Protein AF-A0A7J8E314-F1 (afdb_monomer_lite)

Radius of gyration: 58.41 Å; chains: 1; bounding box: 121×30×156 Å

pLDDT: mean 90.13, std 14.85, range [40.5, 98.75]

Organism: Molossus molossus (NCBI:txid27622)

Structure (mmCIF, N/CA/C/O backbone):
data_AF-A0A7J8E314-F1
#
_entry.id   AF-A0A7J8E314-F1
#
loop_
_atom_site.group_PDB
_atom_site.id
_atom_site.type_symbol
_atom_site.label_atom_id
_atom_site.label_alt_id
_atom_site.label_comp_id
_atom_site.label_asym_id
_atom_site.label_entity_id
_atom_site.label_seq_id
_atom_site.pdbx_PDB_ins_code
_atom_site.Cartn_x
_atom_site.Cartn_y
_atom_site.Cartn_z
_atom_site.occupancy
_atom_site.B_iso_or_equiv
_atom_site.auth_seq_id
_atom_site.auth_comp_id
_atom_site.auth_asym_id
_atom_site.auth_atom_id
_atom_site.pdbx_PDB_model_num
ATOM 1 N N . MET A 1 1 ? 48.319 -6.869 -102.510 1.00 40.78 1 MET A N 1
ATOM 2 C CA . MET A 1 1 ? 49.639 -6.199 -102.531 1.00 40.78 1 MET A CA 1
ATOM 3 C C . MET A 1 1 ? 50.315 -6.446 -101.192 1.00 40.78 1 MET A C 1
ATOM 5 O O . MET A 1 1 ? 50.299 -5.603 -100.308 1.00 40.78 1 MET A O 1
ATOM 9 N N . GLU A 1 2 ? 50.862 -7.648 -101.054 1.00 44.81 2 GLU A N 1
ATOM 10 C CA . GLU A 1 2 ? 51.632 -8.129 -99.905 1.00 44.81 2 GLU A CA 1
ATOM 11 C C . GLU A 1 2 ? 53.129 -7.935 -100.181 1.00 44.81 2 GLU A C 1
ATOM 13 O O . GLU A 1 2 ? 53.874 -8.888 -100.374 1.00 44.81 2 GLU A O 1
ATOM 18 N N . SER A 1 3 ? 53.581 -6.686 -100.303 1.00 41.84 3 SER A N 1
ATOM 19 C CA . SER A 1 3 ? 55.016 -6.398 -100.457 1.00 41.84 3 SER A CA 1
ATOM 20 C C . SER A 1 3 ? 55.342 -4.940 -100.126 1.00 41.84 3 SER A C 1
ATOM 22 O O . SER A 1 3 ? 55.840 -4.176 -100.946 1.00 41.84 3 SER A O 1
ATOM 24 N N . LYS A 1 4 ? 54.994 -4.526 -98.904 1.00 43.53 4 LYS A N 1
ATOM 25 C CA . LYS A 1 4 ? 55.572 -3.348 -98.230 1.00 43.53 4 LYS A CA 1
ATOM 26 C C . LYS A 1 4 ? 55.781 -3.668 -96.750 1.00 43.53 4 LYS A C 1
ATOM 28 O O . LYS A 1 4 ? 55.320 -2.966 -95.861 1.00 43.53 4 LYS A O 1
ATOM 33 N N . LEU A 1 5 ? 56.442 -4.792 -96.506 1.00 50.59 5 LEU A N 1
ATOM 34 C CA . LEU A 1 5 ? 57.062 -5.131 -95.232 1.00 50.59 5 LEU A CA 1
ATOM 35 C C . LEU A 1 5 ? 58.571 -4.987 -95.452 1.00 50.59 5 LEU A C 1
ATOM 37 O O . LEU A 1 5 ? 59.047 -5.420 -96.496 1.00 50.59 5 LEU A O 1
ATOM 41 N N . LEU A 1 6 ? 59.288 -4.423 -94.473 1.00 49.69 6 LEU A N 1
ATOM 42 C CA . LEU A 1 6 ? 60.760 -4.310 -94.379 1.00 49.69 6 LEU A CA 1
ATOM 43 C C . LEU A 1 6 ? 61.400 -2.976 -94.811 1.00 49.69 6 LEU A C 1
ATOM 45 O O . LEU A 1 6 ? 62.330 -2.969 -95.608 1.00 49.69 6 LEU A O 1
ATOM 49 N N . ILE A 1 7 ? 61.019 -1.856 -94.186 1.00 46.38 7 ILE A N 1
ATOM 50 C CA . ILE A 1 7 ? 61.979 -0.770 -93.900 1.00 46.38 7 ILE A CA 1
ATOM 51 C C . ILE A 1 7 ? 61.691 -0.254 -92.481 1.00 46.38 7 ILE A C 1
ATOM 53 O O . ILE A 1 7 ? 60.650 0.348 -92.250 1.00 46.38 7 ILE A O 1
ATOM 57 N N . GLY A 1 8 ? 62.595 -0.518 -91.527 1.00 47.25 8 GLY A N 1
ATOM 58 C CA . GLY A 1 8 ? 62.557 0.096 -90.186 1.00 47.25 8 GLY A CA 1
ATOM 59 C C . GLY A 1 8 ? 62.532 -0.858 -88.981 1.00 47.25 8 GLY A C 1
ATOM 60 O O . GLY A 1 8 ? 61.814 -0.612 -88.017 1.00 47.25 8 GLY A O 1
ATOM 61 N N . GLY A 1 9 ? 63.306 -1.946 -88.998 1.00 50.41 9 GLY A N 1
ATOM 62 C CA . GLY A 1 9 ? 63.379 -2.954 -87.923 1.00 50.41 9 GLY A CA 1
ATOM 63 C C . GLY A 1 9 ? 64.090 -2.533 -86.624 1.00 50.41 9 GLY A C 1
ATOM 64 O O . GLY A 1 9 ? 64.790 -3.353 -86.041 1.00 50.41 9 GLY A O 1
ATOM 65 N N . ARG A 1 10 ? 63.964 -1.280 -86.167 1.00 54.16 10 ARG A N 1
ATOM 66 C CA . ARG A 1 10 ? 64.561 -0.817 -84.895 1.00 54.16 10 ARG A CA 1
ATOM 67 C C . ARG A 1 10 ? 63.801 0.394 -84.312 1.00 54.16 10 ARG A C 1
ATOM 69 O O . ARG A 1 10 ? 64.354 1.481 -84.224 1.00 54.16 10 ARG A O 1
ATOM 76 N N . ASN A 1 11 ? 62.491 0.243 -84.072 1.00 58.91 11 ASN A N 1
ATOM 77 C CA . ASN A 1 11 ? 61.680 1.189 -83.267 1.00 58.91 11 ASN A CA 1
ATOM 78 C C . ASN A 1 11 ? 60.253 0.667 -82.972 1.00 58.91 11 ASN A C 1
ATOM 80 O O . ASN A 1 11 ? 59.683 0.930 -81.921 1.00 58.91 11 ASN A O 1
ATOM 84 N N . ILE A 1 12 ? 59.654 -0.101 -83.894 1.00 61.28 12 ILE A N 1
ATOM 85 C CA . ILE A 1 12 ? 58.252 -0.558 -83.761 1.00 61.28 12 ILE A CA 1
ATOM 86 C C . ILE A 1 12 ? 58.100 -1.637 -82.678 1.00 61.28 12 ILE A C 1
ATOM 88 O O . ILE A 1 12 ? 57.142 -1.611 -81.906 1.00 61.28 12 ILE A O 1
ATOM 92 N N . MET A 1 13 ? 59.046 -2.580 -82.602 1.00 63.09 13 MET A N 1
ATOM 93 C CA . MET A 1 13 ? 59.031 -3.630 -81.575 1.00 63.09 13 MET A CA 1
ATOM 94 C C . MET A 1 13 ? 59.248 -3.053 -80.171 1.00 63.09 13 MET A C 1
ATOM 96 O O . MET A 1 13 ? 58.565 -3.476 -79.243 1.00 63.09 13 MET A O 1
ATOM 100 N N . ASP A 1 14 ? 60.108 -2.042 -80.034 1.00 68.06 14 ASP A N 1
ATOM 101 C CA . ASP A 1 14 ? 60.377 -1.371 -78.757 1.00 68.06 14 ASP A CA 1
ATOM 102 C C . ASP A 1 14 ? 59.151 -0.584 -78.274 1.00 68.06 14 ASP A C 1
ATOM 104 O O . ASP A 1 14 ? 58.707 -0.774 -77.145 1.00 68.06 14 ASP A O 1
ATOM 108 N N . HIS A 1 15 ? 58.507 0.187 -79.159 1.00 72.38 15 HIS A N 1
ATOM 109 C CA . HIS A 1 15 ? 57.273 0.905 -78.828 1.00 72.38 15 HIS A CA 1
ATOM 110 C C . HIS A 1 15 ? 56.113 -0.038 -78.460 1.00 72.38 15 HIS A C 1
ATOM 112 O O . HIS A 1 15 ? 55.338 0.236 -77.546 1.00 72.38 15 HIS A O 1
ATOM 118 N N . THR A 1 16 ? 56.003 -1.183 -79.141 1.00 76.56 16 THR A N 1
ATOM 119 C CA . THR A 1 16 ? 54.983 -2.201 -78.837 1.00 76.56 16 THR A CA 1
ATOM 120 C C . THR A 1 16 ? 55.241 -2.865 -77.481 1.00 76.56 16 THR A C 1
ATOM 122 O O . THR A 1 16 ? 54.303 -3.086 -76.716 1.00 76.56 16 THR A O 1
ATOM 125 N N . ASN A 1 17 ? 56.504 -3.142 -77.150 1.00 82.75 17 ASN A N 1
ATOM 126 C CA . ASN A 1 17 ? 56.904 -3.697 -75.858 1.00 82.75 17 ASN A CA 1
ATOM 127 C C . ASN A 1 17 ? 56.656 -2.698 -74.708 1.00 82.75 17 ASN A C 1
ATOM 129 O O . ASN A 1 17 ? 56.122 -3.061 -73.661 1.00 82.75 17 ASN A O 1
ATOM 133 N N . GLU A 1 18 ? 56.956 -1.414 -74.918 1.00 84.62 18 GLU A N 1
ATOM 134 C CA . GLU A 1 18 ? 56.647 -0.345 -73.962 1.00 84.62 18 GLU A CA 1
ATOM 135 C C . GLU A 1 18 ? 55.138 -0.191 -73.729 1.00 84.62 18 GLU A C 1
ATOM 137 O O . GLU A 1 18 ? 54.696 -0.106 -72.581 1.00 84.62 18 GLU A O 1
ATOM 142 N N . GLN A 1 19 ? 54.327 -0.223 -74.793 1.00 84.31 19 GLN A N 1
ATOM 143 C CA . GLN A 1 19 ? 52.866 -0.209 -74.676 1.00 84.31 19 GLN A CA 1
ATOM 144 C C . GLN A 1 19 ? 52.336 -1.434 -73.920 1.00 84.31 19 GLN A C 1
ATOM 146 O O . GLN A 1 19 ? 51.455 -1.292 -73.071 1.00 84.31 19 GLN A O 1
ATOM 151 N N . GLN A 1 20 ? 52.879 -2.629 -74.175 1.00 86.44 20 GLN A N 1
ATOM 152 C CA . GLN A 1 20 ? 52.510 -3.846 -73.443 1.00 86.44 20 GLN A CA 1
ATOM 153 C C . GLN A 1 20 ? 52.849 -3.739 -71.954 1.00 86.44 20 GLN A C 1
ATOM 155 O O . GLN A 1 20 ? 51.991 -4.024 -71.117 1.00 86.44 20 GLN A O 1
ATOM 160 N N . LYS A 1 21 ? 54.043 -3.243 -71.615 1.00 90.62 21 LYS A N 1
ATOM 161 C CA . LYS A 1 21 ? 54.458 -3.016 -70.225 1.00 90.62 21 LYS A CA 1
ATOM 162 C C . LYS A 1 21 ? 53.569 -1.987 -69.519 1.00 90.62 21 LYS A C 1
ATOM 164 O O . LYS A 1 21 ? 53.173 -2.194 -68.374 1.00 90.62 21 LYS A O 1
ATOM 169 N N . MET A 1 22 ? 53.200 -0.905 -70.205 1.00 91.00 22 MET A N 1
ATOM 170 C CA . MET A 1 22 ? 52.265 0.100 -69.683 1.00 91.00 22 MET A CA 1
ATOM 171 C C . MET A 1 22 ? 50.861 -0.473 -69.459 1.00 91.00 22 MET A C 1
ATOM 173 O O . MET A 1 22 ? 50.234 -0.189 -68.438 1.00 91.00 22 MET A O 1
ATOM 177 N N . LEU A 1 23 ? 50.364 -1.304 -70.378 1.00 92.38 23 LEU A N 1
ATOM 178 C CA . LEU A 1 23 ? 49.076 -1.983 -70.229 1.00 92.38 23 LEU A CA 1
ATOM 179 C C . LEU A 1 23 ? 49.085 -2.981 -69.069 1.00 92.38 23 LEU A C 1
ATOM 181 O O . LEU A 1 23 ? 48.091 -3.085 -68.352 1.00 92.38 23 LEU A O 1
ATOM 185 N N . GLU A 1 24 ? 50.185 -3.702 -68.866 1.00 92.94 24 GLU A N 1
ATOM 186 C CA . GLU A 1 24 ? 50.336 -4.634 -67.751 1.00 92.94 24 GLU A CA 1
ATOM 187 C C . GLU A 1 24 ? 50.356 -3.906 -66.402 1.00 92.94 24 GLU A C 1
ATOM 189 O O . GLU A 1 24 ? 49.599 -4.274 -65.503 1.00 92.94 24 GLU A O 1
ATOM 194 N N . LEU A 1 25 ? 51.108 -2.806 -66.296 1.00 93.94 25 LEU A N 1
ATOM 195 C CA . LEU A 1 25 ? 51.089 -1.928 -65.122 1.00 93.94 25 LEU A CA 1
ATOM 196 C C . LEU A 1 25 ? 49.682 -1.386 -64.838 1.00 93.94 25 LEU A C 1
ATOM 198 O O . LEU A 1 25 ? 49.193 -1.480 -63.714 1.00 93.94 25 LEU A O 1
ATOM 202 N N . LYS A 1 26 ? 48.976 -0.898 -65.866 1.00 94.06 26 LYS A N 1
ATOM 203 C CA . LYS A 1 26 ? 47.591 -0.420 -65.718 1.00 94.06 26 LYS A CA 1
ATOM 204 C C . LYS A 1 26 ? 46.633 -1.529 -65.289 1.00 94.06 26 LYS A C 1
ATOM 206 O O . LYS A 1 26 ? 45.740 -1.285 -64.482 1.00 94.06 26 LYS A O 1
ATOM 211 N N . ARG A 1 27 ? 46.811 -2.758 -65.783 1.00 94.69 27 ARG A N 1
ATOM 212 C CA . ARG A 1 27 ? 46.021 -3.922 -65.344 1.00 94.69 27 ARG A CA 1
ATOM 213 C C . ARG A 1 27 ? 46.270 -4.256 -63.875 1.00 94.69 27 ARG A C 1
ATOM 215 O O . ARG A 1 27 ? 45.306 -4.554 -63.173 1.00 94.69 27 ARG A O 1
ATOM 222 N N . GLN A 1 28 ? 47.517 -4.182 -63.413 1.00 94.94 28 GLN A N 1
ATOM 223 C CA . GLN A 1 28 ? 47.868 -4.392 -62.006 1.00 94.94 28 GLN A CA 1
ATOM 224 C C . GLN A 1 28 ? 47.263 -3.302 -61.108 1.00 94.94 28 GLN A C 1
ATOM 226 O O . GLN A 1 28 ? 46.626 -3.632 -60.109 1.00 94.94 28 GLN A O 1
ATOM 231 N N . GLU A 1 29 ? 47.360 -2.028 -61.503 1.00 95.19 29 GLU A N 1
ATOM 232 C CA . GLU A 1 29 ? 46.728 -0.907 -60.789 1.00 95.19 29 GLU A CA 1
ATOM 233 C C . GLU A 1 29 ? 45.207 -1.089 -60.668 1.00 95.19 29 GLU A C 1
ATOM 235 O O . GLU A 1 29 ? 44.650 -0.966 -59.576 1.00 95.19 29 GLU A O 1
ATOM 240 N N . ILE A 1 30 ? 44.529 -1.443 -61.767 1.00 95.38 30 ILE A N 1
ATOM 241 C CA . ILE A 1 30 ? 43.079 -1.697 -61.773 1.00 95.38 30 ILE A CA 1
ATOM 242 C C . ILE A 1 30 ? 42.731 -2.885 -60.870 1.00 95.38 30 ILE A C 1
ATOM 244 O O . ILE A 1 30 ? 41.743 -2.836 -60.137 1.00 95.38 30 ILE A O 1
ATOM 248 N N . ALA A 1 31 ? 43.512 -3.967 -60.920 1.00 95.75 31 ALA A N 1
ATOM 249 C CA . ALA A 1 31 ? 43.278 -5.140 -60.085 1.00 95.75 31 ALA A CA 1
ATOM 250 C C . ALA A 1 31 ? 43.407 -4.804 -58.593 1.00 95.75 31 ALA A C 1
ATOM 252 O O . ALA A 1 31 ? 42.584 -5.252 -57.791 1.00 95.75 31 ALA A O 1
ATOM 253 N N . GLU A 1 32 ? 44.390 -3.982 -58.225 1.00 96.19 32 GLU A N 1
ATOM 254 C CA . GLU A 1 32 ? 44.580 -3.569 -56.842 1.00 96.19 32 GLU A CA 1
ATOM 255 C C . GLU A 1 32 ? 43.514 -2.572 -56.371 1.00 96.19 32 GLU A C 1
ATOM 257 O O . GLU A 1 32 ? 43.011 -2.710 -55.255 1.00 96.19 32 GLU A O 1
ATOM 262 N N . GLN A 1 33 ? 43.097 -1.626 -57.218 1.00 95.19 33 GLN A N 1
ATOM 263 C CA . GLN A 1 33 ? 41.951 -0.757 -56.927 1.00 95.19 33 GLN A CA 1
ATOM 264 C C . GLN A 1 33 ? 40.680 -1.578 -56.690 1.00 95.19 33 GLN A C 1
ATOM 266 O O . GLN A 1 33 ? 40.017 -1.393 -55.674 1.00 95.19 33 GLN A O 1
ATOM 271 N N . LYS A 1 34 ? 40.394 -2.563 -57.552 1.00 95.81 34 LYS A N 1
ATOM 272 C CA . LYS A 1 34 ? 39.256 -3.481 -57.377 1.00 95.81 34 LYS A CA 1
ATOM 2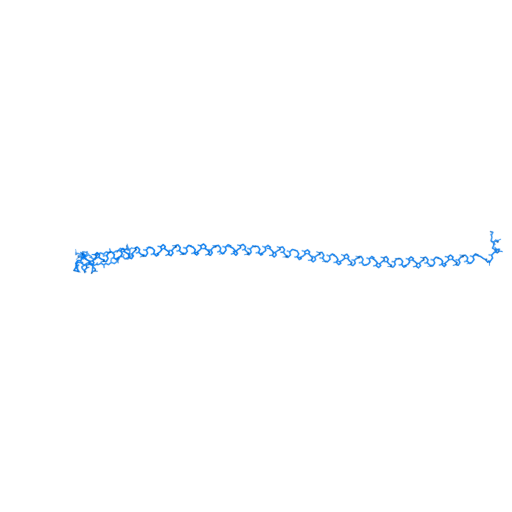73 C C . LYS A 1 34 ? 39.364 -4.355 -56.129 1.00 95.81 34 LYS A C 1
ATOM 275 O O . LYS A 1 34 ? 38.346 -4.861 -55.661 1.00 95.81 34 LYS A O 1
ATOM 280 N N . ARG A 1 35 ? 40.574 -4.639 -55.632 1.00 96.69 35 ARG A N 1
ATOM 281 C CA . ARG A 1 35 ? 40.762 -5.359 -54.362 1.00 96.69 35 ARG A CA 1
ATOM 282 C C . ARG A 1 35 ? 40.409 -4.446 -53.190 1.00 96.69 35 ARG A C 1
ATOM 284 O O . ARG A 1 35 ? 39.562 -4.821 -52.391 1.00 96.69 35 ARG A O 1
ATOM 291 N N . ARG A 1 36 ? 40.972 -3.234 -53.163 1.00 95.94 36 ARG A N 1
ATOM 292 C CA . ARG A 1 36 ? 40.701 -2.226 -52.124 1.00 95.94 36 ARG A CA 1
ATOM 293 C C . ARG A 1 36 ? 39.226 -1.839 -52.055 1.00 95.94 36 ARG A C 1
ATOM 295 O O . ARG A 1 36 ? 38.676 -1.725 -50.970 1.00 95.94 36 ARG A O 1
ATOM 302 N N . GLU A 1 37 ? 38.575 -1.674 -53.204 1.00 95.88 37 GLU A N 1
ATOM 303 C CA . GLU A 1 37 ? 37.141 -1.374 -53.266 1.00 95.88 37 GLU A CA 1
ATOM 304 C C . GLU A 1 37 ? 36.302 -2.506 -52.660 1.00 95.88 37 GLU A C 1
ATOM 306 O O . GLU A 1 37 ? 35.395 -2.245 -51.875 1.00 95.88 37 GLU A O 1
ATOM 311 N N . ARG A 1 38 ? 36.641 -3.769 -52.956 1.00 96.44 38 ARG A N 1
ATOM 312 C CA . ARG A 1 38 ? 35.962 -4.932 -52.366 1.00 96.44 38 ARG A CA 1
ATOM 313 C C . ARG A 1 38 ? 36.188 -5.043 -50.861 1.00 96.44 38 ARG A C 1
ATOM 315 O O . ARG A 1 38 ? 35.235 -5.314 -50.142 1.00 96.44 38 ARG A O 1
ATOM 322 N N . GLU A 1 39 ? 37.414 -4.827 -50.392 1.00 96.62 39 GLU A N 1
ATOM 323 C CA . GLU A 1 39 ? 37.739 -4.811 -48.958 1.00 96.62 39 GLU A CA 1
ATOM 324 C C . GLU A 1 39 ? 36.938 -3.719 -48.231 1.00 96.62 39 GLU A C 1
ATOM 326 O O . GLU A 1 39 ? 36.300 -3.991 -47.219 1.00 96.62 39 GLU A O 1
ATOM 331 N N . MET A 1 40 ? 36.876 -2.512 -48.804 1.00 96.69 40 MET A N 1
ATOM 332 C CA . MET A 1 40 ? 36.106 -1.395 -48.250 1.00 96.69 40 MET A CA 1
ATOM 333 C C . MET A 1 40 ? 34.597 -1.674 -48.231 1.00 96.69 40 MET A C 1
ATOM 335 O O . MET A 1 40 ? 33.929 -1.362 -47.249 1.00 96.69 40 MET A O 1
ATOM 339 N N . GLN A 1 41 ? 34.052 -2.282 -49.289 1.00 96.38 41 GLN A N 1
ATOM 340 C CA . GLN A 1 41 ? 32.644 -2.692 -49.328 1.00 96.38 41 GLN A CA 1
ATOM 341 C C . GLN A 1 41 ? 32.334 -3.758 -48.271 1.00 96.38 41 GLN A C 1
ATOM 343 O O . GLN A 1 41 ? 31.302 -3.677 -47.614 1.00 96.38 41 GLN A O 1
ATOM 348 N N . GLN A 1 42 ? 33.221 -4.738 -48.076 1.00 96.75 42 GLN A N 1
ATOM 349 C CA . GLN A 1 42 ? 33.050 -5.754 -47.035 1.00 96.75 42 GLN A CA 1
ATOM 350 C C . GLN A 1 42 ? 33.095 -5.145 -45.632 1.00 96.75 42 GLN A C 1
ATOM 352 O O . GLN A 1 42 ? 32.248 -5.470 -44.805 1.00 96.75 42 GLN A O 1
ATOM 357 N N . GLU A 1 43 ? 34.035 -4.236 -45.367 1.00 97.19 43 GLU A N 1
ATOM 358 C CA . GLU A 1 43 ? 34.109 -3.548 -44.076 1.00 97.19 43 GLU A CA 1
ATOM 359 C C . GLU A 1 43 ? 32.866 -2.684 -43.815 1.00 97.19 43 GLU A C 1
ATOM 361 O O . GLU A 1 43 ? 32.336 -2.693 -42.704 1.00 97.19 43 GLU A O 1
ATOM 366 N N . MET A 1 44 ? 32.362 -1.991 -44.841 1.00 96.81 44 MET A N 1
ATOM 367 C CA . MET A 1 44 ? 31.123 -1.214 -44.753 1.00 96.81 44 MET A CA 1
ATOM 368 C C . MET A 1 44 ? 29.930 -2.102 -44.383 1.00 96.81 44 MET A C 1
ATOM 370 O O . MET A 1 44 ? 29.204 -1.776 -43.451 1.00 96.81 44 MET A O 1
ATOM 374 N N . LEU A 1 45 ? 29.773 -3.253 -45.046 1.00 96.88 45 LEU A N 1
ATOM 375 C CA . LEU A 1 45 ? 28.688 -4.194 -44.752 1.00 96.88 45 LEU A CA 1
ATOM 376 C C . LEU A 1 45 ? 28.752 -4.727 -43.315 1.00 96.88 45 LEU A C 1
ATOM 378 O O . LEU A 1 45 ? 27.726 -4.779 -42.643 1.00 96.88 45 LEU A O 1
ATOM 382 N N . LEU A 1 46 ? 29.947 -5.075 -42.827 1.00 97.12 46 LEU A N 1
ATOM 383 C CA . LEU A 1 46 ? 30.131 -5.540 -41.447 1.00 97.12 46 LEU A CA 1
ATOM 384 C C . LEU A 1 46 ? 29.783 -4.449 -40.427 1.00 97.12 46 LEU A C 1
ATOM 386 O O . LEU A 1 46 ? 29.161 -4.729 -39.404 1.00 97.12 46 LEU A O 1
ATOM 390 N N . ARG A 1 47 ? 30.160 -3.197 -40.704 1.00 96.81 47 ARG A N 1
ATOM 391 C CA . ARG A 1 47 ? 29.829 -2.053 -39.842 1.00 96.81 47 ARG A CA 1
ATOM 392 C C . ARG A 1 47 ? 28.335 -1.752 -39.829 1.00 96.81 47 ARG A C 1
ATOM 394 O O . ARG A 1 47 ? 27.795 -1.417 -38.772 1.00 96.81 47 ARG A O 1
ATOM 401 N N . ASP A 1 48 ? 27.671 -1.882 -40.972 1.00 95.88 48 ASP A N 1
ATOM 402 C CA . ASP A 1 48 ? 26.222 -1.713 -41.075 1.00 95.88 48 ASP A CA 1
ATOM 403 C C . ASP A 1 48 ? 25.476 -2.812 -40.303 1.00 95.88 48 ASP A C 1
ATOM 405 O O . ASP A 1 48 ? 24.530 -2.507 -39.572 1.00 95.88 48 ASP A O 1
ATOM 409 N N . GLU A 1 49 ? 25.931 -4.067 -40.394 1.00 96.88 49 GLU A N 1
ATOM 410 C CA . GLU A 1 49 ? 25.390 -5.198 -39.629 1.00 96.88 49 GLU A CA 1
ATOM 411 C C . GLU A 1 49 ? 25.552 -4.986 -38.114 1.00 96.88 49 GLU A C 1
ATOM 413 O O . GLU A 1 49 ? 24.557 -4.992 -37.387 1.00 96.88 49 GLU A O 1
ATOM 418 N N . GLU A 1 50 ? 26.765 -4.667 -37.649 1.00 96.69 50 GLU A N 1
ATOM 419 C CA . GLU A 1 50 ? 27.062 -4.355 -36.241 1.00 96.69 50 GLU A CA 1
ATOM 420 C C . GLU A 1 50 ? 26.186 -3.199 -35.718 1.00 96.69 50 GLU A C 1
ATOM 422 O O . GLU A 1 50 ? 25.614 -3.256 -34.624 1.00 96.69 50 GLU A O 1
ATOM 427 N N . THR A 1 51 ? 26.015 -2.149 -36.527 1.00 96.56 51 THR A N 1
ATOM 428 C CA . THR A 1 51 ? 25.170 -0.999 -36.177 1.00 96.56 51 THR A CA 1
ATOM 429 C C . THR A 1 51 ? 23.695 -1.390 -36.074 1.00 96.56 51 THR A C 1
ATOM 431 O O . THR A 1 51 ? 22.972 -0.886 -35.204 1.00 96.56 51 THR A O 1
ATOM 434 N N . MET A 1 52 ? 23.224 -2.275 -36.954 1.00 96.69 52 MET A N 1
ATOM 435 C CA . MET A 1 52 ? 21.843 -2.748 -36.943 1.00 96.69 52 MET A CA 1
ATOM 436 C C . MET A 1 52 ? 21.559 -3.615 -35.711 1.00 96.69 52 MET A C 1
ATOM 438 O O . MET A 1 52 ? 20.535 -3.411 -35.052 1.00 96.69 52 MET A O 1
ATOM 442 N N . GLU A 1 53 ? 22.480 -4.509 -35.347 1.00 96.81 53 GLU A N 1
ATOM 443 C CA . GLU A 1 53 ? 22.399 -5.308 -34.119 1.00 96.81 53 GLU A CA 1
ATOM 444 C C . GLU A 1 53 ? 22.385 -4.424 -32.864 1.00 96.81 53 GLU A C 1
ATOM 446 O O . GLU A 1 53 ? 21.514 -4.572 -31.996 1.00 96.81 53 GLU A O 1
ATOM 451 N N . LEU A 1 54 ? 23.287 -3.438 -32.785 1.00 97.06 54 LEU A N 1
ATOM 452 C CA . LEU A 1 54 ? 23.337 -2.495 -31.667 1.00 97.06 54 LEU A CA 1
ATOM 453 C C . LEU A 1 54 ? 22.030 -1.700 -31.539 1.00 97.06 54 LEU A C 1
ATOM 455 O O . LEU A 1 54 ? 21.504 -1.523 -30.439 1.00 97.06 54 LEU A O 1
ATOM 459 N N . ARG A 1 55 ? 21.454 -1.252 -32.660 1.00 96.62 55 ARG A N 1
ATOM 460 C CA . ARG A 1 55 ? 20.156 -0.566 -32.650 1.00 96.62 55 ARG A CA 1
ATOM 461 C C . ARG A 1 55 ? 19.044 -1.480 -32.134 1.00 96.62 55 ARG A C 1
ATOM 463 O O . ARG A 1 55 ? 18.236 -1.038 -31.319 1.00 96.62 55 ARG A O 1
ATOM 470 N N . GLY A 1 56 ? 19.017 -2.739 -32.573 1.00 96.50 56 GLY A N 1
ATOM 471 C CA . GLY A 1 56 ? 18.040 -3.729 -32.118 1.00 96.50 56 GLY A CA 1
ATOM 472 C C . GLY A 1 56 ? 18.113 -3.972 -30.608 1.00 96.50 56 GLY A C 1
ATOM 473 O O . GLY A 1 56 ? 17.096 -3.889 -29.914 1.00 96.50 56 GLY A O 1
ATOM 474 N N . THR A 1 57 ? 19.320 -4.192 -30.080 1.00 96.56 57 THR A N 1
ATOM 475 C CA . THR A 1 57 ? 19.535 -4.377 -28.633 1.00 96.56 57 THR A CA 1
ATOM 476 C C . THR A 1 57 ? 19.149 -3.134 -27.831 1.00 96.56 57 THR A C 1
ATOM 478 O O . THR A 1 57 ? 18.459 -3.256 -26.817 1.00 96.56 57 THR A O 1
ATOM 481 N N . TYR A 1 58 ? 19.498 -1.935 -28.310 1.00 96.75 58 TYR A N 1
ATOM 482 C CA . TYR A 1 58 ? 19.111 -0.678 -27.670 1.00 96.75 58 TYR A CA 1
ATOM 483 C C . TYR A 1 58 ? 17.587 -0.506 -27.605 1.00 96.75 58 TYR A C 1
ATOM 485 O O . TYR A 1 58 ? 17.045 -0.189 -26.546 1.00 96.75 58 TYR A O 1
ATOM 493 N N . THR A 1 59 ? 16.873 -0.768 -28.706 1.00 97.44 59 THR A N 1
ATOM 494 C CA . THR A 1 59 ? 15.403 -0.713 -28.726 1.00 97.44 59 THR A CA 1
ATOM 495 C C . THR A 1 59 ? 14.783 -1.708 -27.743 1.00 97.44 59 THR A C 1
ATOM 497 O O . THR A 1 59 ? 13.867 -1.341 -27.006 1.00 97.44 59 THR A O 1
ATOM 500 N N . SER A 1 60 ? 15.297 -2.940 -27.674 1.00 97.62 60 SER A N 1
ATOM 501 C CA . SER A 1 60 ? 14.817 -3.942 -26.712 1.00 97.62 60 SER A CA 1
ATOM 502 C C . SER A 1 60 ? 15.026 -3.491 -25.261 1.00 97.62 60 SER A C 1
ATOM 504 O O . SER A 1 60 ? 14.111 -3.586 -24.442 1.00 97.62 60 SER A O 1
ATOM 506 N N . LEU A 1 61 ? 16.210 -2.960 -24.939 1.00 98.38 61 LEU A N 1
ATOM 507 C CA . LEU A 1 61 ? 16.516 -2.435 -23.605 1.00 98.38 61 LEU A CA 1
ATOM 508 C C . LEU A 1 61 ? 15.598 -1.267 -23.235 1.00 98.38 61 LEU A C 1
ATOM 510 O O . LEU A 1 61 ? 15.080 -1.216 -22.118 1.00 98.38 61 LEU A O 1
ATOM 514 N N . GLN A 1 62 ? 15.346 -0.350 -24.171 1.00 98.31 62 GLN A N 1
ATOM 515 C CA . GLN A 1 62 ? 14.443 0.774 -23.947 1.00 98.31 62 GLN A CA 1
ATOM 516 C C . GLN A 1 62 ? 13.016 0.299 -23.626 1.00 98.31 62 GLN A C 1
ATOM 518 O O . GLN A 1 62 ? 12.422 0.756 -22.647 1.00 98.31 62 GLN A O 1
ATOM 523 N N . GLN A 1 63 ? 12.488 -0.665 -24.385 1.00 98.31 63 GLN A N 1
ATOM 524 C CA . GLN A 1 63 ? 11.170 -1.251 -24.120 1.00 98.31 63 GLN A CA 1
ATOM 525 C C . GLN A 1 63 ? 11.107 -1.909 -22.735 1.00 98.31 63 GLN A C 1
ATOM 527 O O . GLN A 1 63 ? 10.126 -1.743 -22.003 1.00 98.31 63 GLN A O 1
ATOM 532 N N . GLU A 1 64 ? 12.159 -2.623 -22.332 1.00 98.19 64 GLU A N 1
ATOM 533 C CA . GLU A 1 64 ? 12.228 -3.245 -21.010 1.00 98.19 64 GLU A CA 1
ATOM 534 C C . GLU A 1 64 ? 12.216 -2.198 -19.885 1.00 98.19 64 GLU A C 1
ATOM 536 O O . GLU A 1 64 ? 11.478 -2.346 -18.902 1.00 98.19 64 GLU A O 1
ATOM 541 N N . VAL A 1 65 ? 12.982 -1.113 -20.037 1.00 98.62 65 VAL A N 1
ATOM 542 C CA . VAL A 1 65 ? 12.997 0.015 -19.095 1.00 98.62 65 VAL A CA 1
ATOM 543 C C . VAL A 1 65 ? 11.611 0.647 -18.984 1.00 98.62 65 VAL A C 1
ATOM 545 O O . VAL A 1 65 ? 11.139 0.893 -17.870 1.00 98.62 65 VAL A O 1
ATOM 548 N N . 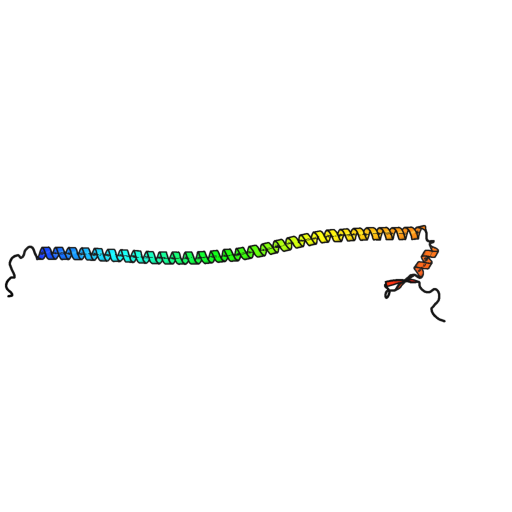GLU A 1 66 ? 10.919 0.868 -20.101 1.00 98.44 66 GLU A N 1
ATOM 549 C CA . GLU A 1 66 ? 9.570 1.440 -20.116 1.00 98.44 66 GLU A CA 1
ATOM 550 C C . GLU A 1 66 ? 8.558 0.543 -19.388 1.00 98.44 66 GLU A C 1
ATOM 552 O O . GLU A 1 66 ? 7.821 1.009 -18.507 1.00 98.44 66 GLU A O 1
ATOM 557 N N . VAL A 1 67 ? 8.556 -0.761 -19.685 1.00 98.56 67 VAL A N 1
ATOM 558 C CA . VAL A 1 67 ? 7.670 -1.741 -19.038 1.00 98.56 67 VAL A CA 1
ATOM 559 C C . VAL A 1 67 ? 7.947 -1.820 -17.536 1.00 98.56 67 VAL A C 1
ATOM 561 O O . VAL A 1 67 ? 7.008 -1.750 -16.729 1.00 98.56 67 VAL A O 1
ATOM 564 N N . LYS A 1 68 ? 9.220 -1.916 -17.134 1.00 98.44 68 LYS A N 1
ATOM 565 C CA . LYS A 1 68 ? 9.614 -1.956 -15.718 1.00 98.44 68 LYS A CA 1
ATOM 566 C C . LYS A 1 68 ? 9.240 -0.667 -14.995 1.00 98.44 68 LYS A C 1
ATOM 568 O O . LYS A 1 68 ? 8.660 -0.733 -13.913 1.00 98.44 68 LYS A O 1
ATOM 573 N N . THR A 1 69 ? 9.468 0.491 -15.609 1.00 98.62 69 THR A N 1
ATOM 574 C CA . THR A 1 69 ? 9.095 1.797 -15.046 1.00 98.62 69 THR A CA 1
ATOM 575 C C . THR A 1 69 ? 7.585 1.903 -14.849 1.00 98.62 69 THR A C 1
ATOM 577 O O . THR A 1 69 ? 7.118 2.330 -13.791 1.00 98.62 69 THR A O 1
ATOM 580 N N . LYS A 1 70 ? 6.787 1.455 -15.826 1.00 98.62 70 LYS A N 1
ATOM 581 C CA . LYS A 1 70 ? 5.323 1.426 -15.711 1.00 98.62 70 LYS A CA 1
ATOM 582 C C . LYS A 1 70 ? 4.864 0.497 -14.586 1.00 98.62 70 LYS A C 1
ATOM 584 O O . LYS A 1 70 ? 3.958 0.854 -13.832 1.00 98.62 70 LYS A O 1
ATOM 589 N N . LYS A 1 71 ? 5.486 -0.679 -14.444 1.00 98.62 71 LYS A N 1
ATOM 590 C CA . LYS A 1 71 ? 5.189 -1.622 -13.355 1.00 98.62 71 LYS A CA 1
ATOM 591 C C . LYS A 1 71 ? 5.551 -1.033 -11.991 1.00 98.62 71 LYS A C 1
ATOM 593 O O . LYS A 1 71 ? 4.736 -1.111 -11.075 1.00 98.62 71 LYS A O 1
ATOM 598 N N . LEU A 1 72 ? 6.713 -0.391 -11.877 1.00 98.62 72 LEU A N 1
ATOM 599 C CA . LEU A 1 72 ? 7.164 0.265 -10.653 1.00 98.62 72 LEU A CA 1
ATOM 600 C C . LEU A 1 72 ? 6.201 1.375 -10.224 1.00 98.62 72 LEU A C 1
ATOM 602 O O . LEU A 1 72 ? 5.756 1.375 -9.081 1.00 98.62 72 LEU A O 1
ATOM 606 N N . LYS A 1 73 ? 5.797 2.261 -11.145 1.00 98.62 73 LYS A N 1
ATOM 607 C CA . LYS A 1 73 ? 4.810 3.319 -10.863 1.00 98.62 73 LYS A CA 1
ATOM 608 C C . LYS A 1 73 ? 3.490 2.750 -10.335 1.00 98.62 73 LYS A C 1
ATOM 610 O O . LYS A 1 73 ? 2.948 3.268 -9.364 1.00 98.62 73 LYS A O 1
ATOM 615 N N . LYS A 1 74 ? 2.993 1.657 -10.928 1.00 98.62 74 LYS A N 1
ATOM 616 C CA . LYS A 1 74 ? 1.772 0.979 -10.458 1.00 98.62 74 LYS A CA 1
ATOM 617 C C . LYS A 1 74 ? 1.929 0.405 -9.049 1.00 98.62 74 LYS A C 1
ATOM 619 O O . LYS A 1 74 ? 1.031 0.568 -8.232 1.00 98.62 74 LYS A O 1
ATOM 624 N N . LEU A 1 75 ? 3.041 -0.276 -8.769 1.00 98.62 75 LEU A N 1
ATOM 625 C CA . LEU A 1 75 ? 3.309 -0.835 -7.439 1.00 98.62 75 LEU A CA 1
ATOM 626 C C . LEU A 1 75 ? 3.456 0.266 -6.390 1.00 98.62 75 LEU A C 1
ATOM 628 O O . LEU A 1 75 ? 2.910 0.142 -5.300 1.00 98.62 75 LEU A O 1
ATOM 632 N N . TYR A 1 76 ? 4.125 1.361 -6.741 1.00 98.50 76 TYR A N 1
ATOM 633 C CA . TYR A 1 76 ? 4.263 2.514 -5.866 1.00 98.50 76 TYR A CA 1
ATOM 634 C C . TYR A 1 76 ? 2.907 3.153 -5.548 1.00 98.50 76 TYR A C 1
ATOM 636 O O . TYR A 1 76 ? 2.617 3.400 -4.384 1.00 98.50 76 TYR A O 1
ATOM 644 N N . ALA A 1 77 ? 2.038 3.344 -6.546 1.00 98.62 77 ALA A N 1
ATOM 645 C CA . ALA A 1 77 ? 0.686 3.856 -6.320 1.00 98.62 77 ALA A CA 1
ATOM 646 C C . ALA A 1 77 ? -0.129 2.947 -5.382 1.00 98.62 77 ALA A C 1
ATOM 648 O O . ALA A 1 77 ? -0.763 3.438 -4.454 1.00 98.62 77 ALA A O 1
ATOM 649 N N . LYS A 1 78 ? -0.055 1.620 -5.569 1.00 98.56 78 LYS A N 1
ATOM 650 C CA . LYS A 1 78 ? -0.692 0.652 -4.659 1.00 98.56 78 LYS A CA 1
ATOM 651 C C . LYS A 1 78 ? -0.139 0.744 -3.237 1.00 98.56 78 LYS A C 1
ATOM 653 O O . LYS A 1 78 ? -0.910 0.719 -2.289 1.00 98.56 78 LYS A O 1
ATOM 658 N N . LEU A 1 79 ? 1.179 0.876 -3.090 1.00 98.56 79 LEU A N 1
ATOM 659 C CA . LEU A 1 79 ? 1.816 1.042 -1.786 1.00 98.56 79 LEU A CA 1
ATOM 660 C C . LEU A 1 79 ? 1.325 2.311 -1.081 1.00 98.56 79 LEU A C 1
ATOM 662 O O . LEU A 1 79 ? 1.030 2.259 0.107 1.00 98.56 79 LEU A O 1
ATOM 666 N N . GLN A 1 80 ? 1.232 3.435 -1.795 1.00 98.75 80 GLN A N 1
ATOM 667 C CA . GLN A 1 80 ? 0.724 4.681 -1.215 1.00 98.75 80 GLN A CA 1
ATOM 668 C C . GLN A 1 80 ? -0.747 4.563 -0.807 1.00 98.75 80 GLN A C 1
ATOM 670 O O . GLN A 1 80 ? -1.099 5.018 0.274 1.00 98.75 80 GLN A O 1
ATOM 675 N N . ALA A 1 81 ? -1.577 3.898 -1.616 1.00 98.56 81 ALA A N 1
ATOM 676 C CA . ALA A 1 81 ? -2.978 3.652 -1.276 1.00 98.56 81 ALA A CA 1
ATOM 677 C C . ALA A 1 81 ? -3.120 2.827 0.014 1.00 98.56 81 ALA A C 1
ATOM 679 O O . ALA A 1 81 ? -3.833 3.238 0.920 1.00 98.56 81 ALA A O 1
ATOM 680 N N . VAL A 1 82 ? -2.375 1.722 0.142 1.00 98.62 82 VAL A N 1
ATOM 681 C CA . VAL A 1 82 ? -2.395 0.890 1.360 1.00 98.62 82 VAL A CA 1
ATOM 682 C C . VAL A 1 82 ? -1.867 1.659 2.574 1.00 98.62 82 VAL A C 1
ATOM 684 O O . VAL A 1 82 ? -2.394 1.514 3.669 1.00 98.62 82 VAL A O 1
ATOM 687 N N . LYS A 1 83 ? -0.841 2.504 2.408 1.00 98.56 83 LYS A N 1
ATOM 688 C CA . LYS A 1 83 ? -0.352 3.357 3.503 1.00 98.56 83 LYS A CA 1
ATOM 689 C C . LYS A 1 83 ? -1.407 4.353 3.983 1.00 98.56 83 LYS A C 1
ATOM 691 O O . LYS A 1 83 ? -1.515 4.552 5.187 1.00 98.56 83 LYS A O 1
ATOM 696 N N . ALA A 1 84 ? -2.146 4.967 3.059 1.00 98.62 84 ALA A N 1
ATOM 697 C CA . ALA A 1 84 ? -3.242 5.867 3.400 1.00 98.62 84 ALA A CA 1
ATOM 698 C C . ALA A 1 84 ? -4.358 5.113 4.137 1.00 98.62 84 ALA A C 1
ATOM 700 O O . ALA A 1 84 ? -4.762 5.538 5.208 1.00 98.62 84 ALA A O 1
ATOM 701 N N . GLU A 1 85 ? -4.753 3.937 3.643 1.00 98.62 85 GLU A N 1
ATOM 702 C CA . GLU A 1 85 ? -5.771 3.100 4.289 1.00 98.62 85 GLU A CA 1
ATOM 703 C C . GLU A 1 85 ? -5.376 2.688 5.716 1.00 98.62 85 GLU A C 1
ATOM 705 O O . GLU A 1 85 ? -6.198 2.750 6.625 1.00 98.62 85 GLU A O 1
ATOM 710 N N . ILE A 1 86 ? -4.107 2.327 5.945 1.00 98.69 86 ILE A N 1
ATOM 711 C CA . ILE A 1 86 ? -3.596 2.027 7.292 1.00 98.69 86 ILE A CA 1
ATOM 712 C C . ILE A 1 86 ? -3.718 3.246 8.213 1.00 98.69 86 ILE A C 1
ATOM 714 O O . ILE A 1 86 ? -4.093 3.093 9.375 1.00 98.69 86 ILE A O 1
ATOM 718 N N . GLN A 1 87 ? -3.392 4.442 7.716 1.00 98.62 87 GLN A N 1
ATOM 719 C CA . GLN A 1 87 ? -3.507 5.671 8.498 1.00 98.62 87 GLN A CA 1
ATOM 720 C C . GLN A 1 87 ? -4.973 5.968 8.837 1.00 98.62 87 GLN A C 1
ATOM 722 O O . GLN A 1 87 ? -5.290 6.189 10.003 1.00 98.62 87 GLN A O 1
ATOM 727 N N . ASP A 1 88 ? -5.865 5.883 7.850 1.00 98.69 88 ASP A N 1
ATOM 728 C CA . ASP A 1 88 ? -7.298 6.118 8.033 1.00 98.69 88 ASP A CA 1
ATOM 729 C C . ASP A 1 88 ? -7.899 5.134 9.051 1.00 98.69 88 ASP A C 1
ATOM 731 O O . ASP A 1 88 ? -8.648 5.535 9.945 1.00 98.69 88 ASP A O 1
ATOM 735 N N . GLN A 1 89 ? -7.524 3.851 8.972 1.00 98.62 89 GLN A N 1
ATOM 736 C CA . GLN A 1 89 ? -7.932 2.826 9.938 1.00 98.62 89 GLN A CA 1
ATOM 737 C C . GLN A 1 89 ? -7.389 3.091 11.343 1.00 98.62 89 GLN A C 1
ATOM 739 O O . GLN A 1 89 ? -8.086 2.844 12.327 1.00 98.62 89 GLN A O 1
ATOM 744 N N . HIS A 1 90 ? -6.151 3.572 11.459 1.00 98.56 90 HIS A N 1
ATOM 745 C CA . HIS A 1 90 ? -5.562 3.903 12.751 1.00 98.56 90 HIS A CA 1
ATOM 746 C C . HIS A 1 90 ? -6.285 5.079 13.414 1.00 98.56 90 HIS A C 1
ATOM 748 O O . HIS A 1 90 ? -6.617 5.008 14.599 1.00 98.56 90 HIS A O 1
ATOM 754 N N . ASP A 1 91 ? -6.577 6.125 12.643 1.00 98.62 91 ASP A N 1
ATOM 755 C CA . ASP A 1 91 ? -7.292 7.301 13.132 1.00 98.62 91 ASP A CA 1
ATOM 756 C C . ASP A 1 91 ? -8.729 6.946 13.537 1.00 98.62 91 ASP A C 1
ATOM 758 O O . ASP A 1 91 ? -9.220 7.414 14.566 1.00 98.62 91 ASP A O 1
ATOM 762 N N . GLU A 1 92 ? -9.391 6.070 12.776 1.00 98.62 92 GLU A N 1
ATOM 763 C CA . GLU A 1 92 ? -10.712 5.545 13.126 1.00 98.62 92 GLU A CA 1
ATOM 764 C C . GLU A 1 92 ? -10.677 4.694 14.397 1.00 98.62 92 GLU A C 1
ATOM 766 O O . GLU A 1 92 ? -11.498 4.885 15.291 1.00 98.62 92 GLU A O 1
ATOM 771 N N . TYR A 1 93 ? -9.690 3.806 14.528 1.00 98.50 93 TYR A N 1
ATOM 772 C CA . TYR A 1 93 ? -9.505 3.010 15.738 1.00 98.50 93 TYR A CA 1
ATOM 773 C C . TYR A 1 93 ? -9.340 3.893 16.981 1.00 98.50 93 TYR A C 1
ATOM 775 O O . TYR A 1 93 ? -9.930 3.604 18.022 1.00 98.50 93 TYR A O 1
ATOM 783 N N . ILE A 1 94 ? -8.560 4.977 16.885 1.00 98.62 94 ILE A N 1
ATOM 784 C CA . ILE A 1 94 ? -8.383 5.920 17.995 1.00 98.62 94 ILE A CA 1
ATOM 785 C C . ILE A 1 94 ? -9.7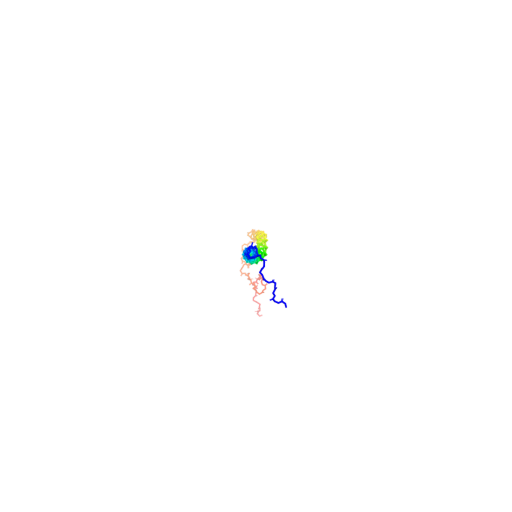16 6.573 18.370 1.00 98.62 94 ILE A C 1
ATOM 787 O O . ILE A 1 94 ? -10.040 6.592 19.558 1.00 98.62 94 ILE A O 1
ATOM 791 N N . ARG A 1 95 ? -10.484 7.062 17.385 1.00 98.69 95 ARG A N 1
ATOM 792 C CA . ARG A 1 95 ? -11.800 7.682 17.616 1.00 98.69 95 ARG A CA 1
ATOM 793 C C . ARG A 1 95 ? -12.762 6.719 18.301 1.00 98.69 95 ARG A C 1
ATOM 795 O O . ARG A 1 95 ? -13.229 7.000 19.396 1.00 98.69 95 ARG A O 1
ATOM 802 N N . VAL A 1 96 ? -12.961 5.536 17.721 1.00 98.62 96 VAL A N 1
ATOM 803 C CA . VAL A 1 96 ? -13.873 4.522 18.270 1.00 98.62 96 VAL A CA 1
ATOM 804 C C . VAL A 1 96 ? -13.458 4.111 19.682 1.00 98.62 96 VAL A C 1
ATOM 806 O O . VAL A 1 96 ? -14.305 3.942 20.555 1.00 98.62 96 VAL A O 1
ATOM 809 N N . ARG A 1 97 ? -12.154 3.969 19.946 1.00 98.69 97 ARG A N 1
ATOM 810 C CA . ARG A 1 97 ? -11.666 3.650 21.292 1.00 98.69 97 ARG A CA 1
ATOM 811 C C . ARG A 1 97 ? -12.010 4.756 22.294 1.00 98.69 97 ARG A C 1
ATOM 813 O O . ARG A 1 97 ? -12.387 4.431 23.414 1.00 98.69 97 ARG A O 1
ATOM 820 N N . GLN A 1 98 ? -11.858 6.024 21.912 1.00 98.62 98 GLN A N 1
ATOM 821 C CA . GLN A 1 98 ? -12.218 7.163 22.763 1.00 98.62 98 GLN A CA 1
ATOM 822 C C . GLN A 1 98 ? -13.725 7.195 23.035 1.00 98.62 98 GLN A C 1
ATOM 824 O O . GLN A 1 98 ? -14.118 7.260 24.195 1.00 98.62 98 GLN A O 1
ATOM 829 N N . ASP A 1 99 ? -14.555 7.027 22.004 1.00 98.56 99 ASP A N 1
ATOM 830 C CA . ASP A 1 99 ? -16.015 6.996 22.147 1.00 98.56 99 ASP A CA 1
ATOM 831 C C . ASP A 1 99 ? -16.473 5.857 23.078 1.00 98.56 99 ASP A C 1
ATOM 833 O O . ASP A 1 99 ? -17.341 6.039 23.935 1.00 98.56 99 ASP A O 1
ATOM 837 N N . LEU A 1 100 ? -15.860 4.673 22.955 1.00 98.62 100 LEU A N 1
ATOM 838 C CA . LEU A 1 100 ? -16.138 3.533 23.833 1.00 98.62 100 LEU A CA 1
ATOM 839 C C . LEU A 1 100 ? -15.705 3.790 25.281 1.00 98.62 100 LEU A C 1
ATOM 841 O O . LEU A 1 100 ? -16.418 3.404 26.207 1.00 98.62 100 LEU A O 1
ATOM 845 N N . GLU A 1 101 ? -14.553 4.428 25.487 1.00 98.56 101 GLU A N 1
ATOM 846 C CA . GLU A 1 101 ? -14.063 4.798 26.817 1.00 98.56 101 GLU A CA 1
ATOM 847 C C . GLU A 1 101 ? -14.990 5.827 27.484 1.00 98.56 101 GLU A C 1
ATOM 849 O O . GLU A 1 101 ? -15.335 5.690 28.660 1.00 98.56 101 GLU A O 1
ATOM 854 N N . GLU A 1 102 ? -15.463 6.823 26.733 1.00 98.56 102 GLU A N 1
ATOM 855 C CA . GLU A 1 102 ? -16.446 7.799 27.208 1.00 98.56 102 GLU A CA 1
ATOM 856 C C . GLU A 1 102 ? -17.777 7.132 27.577 1.00 98.56 102 GLU A C 1
ATOM 858 O O . GLU A 1 102 ? -18.291 7.350 28.680 1.00 98.56 102 GLU A O 1
ATOM 863 N N . ALA A 1 103 ? -18.297 6.252 26.717 1.00 98.38 103 ALA A N 1
ATOM 864 C CA . ALA A 1 103 ? -19.519 5.498 26.989 1.00 98.38 103 ALA A CA 1
ATOM 865 C C . ALA A 1 103 ? -19.381 4.609 28.237 1.00 98.38 103 ALA A C 1
ATOM 867 O O . ALA A 1 103 ? -20.277 4.581 29.086 1.00 98.38 103 ALA A O 1
ATOM 868 N N . GLN A 1 104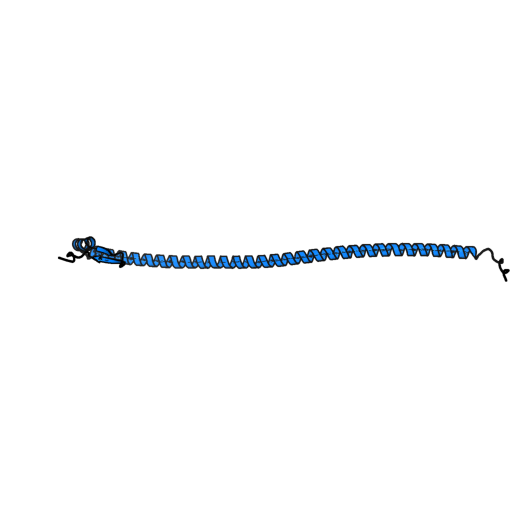 ? -18.245 3.921 28.392 1.00 98.50 104 GLN A N 1
ATOM 869 C CA . GLN A 1 104 ? -17.956 3.107 29.572 1.00 98.50 104 GLN A CA 1
ATOM 870 C C . GLN A 1 104 ? -17.926 3.961 30.845 1.00 98.50 104 GLN A C 1
ATOM 872 O O . GLN A 1 104 ? -18.476 3.563 31.879 1.00 98.50 104 GLN A O 1
ATOM 877 N N . ASN A 1 105 ? -17.281 5.127 30.790 1.00 98.56 105 ASN A N 1
ATOM 878 C CA . ASN A 1 105 ? -17.183 6.037 31.925 1.00 98.56 105 ASN A CA 1
ATOM 879 C C . ASN A 1 105 ? -18.561 6.559 32.349 1.00 98.56 105 ASN A C 1
ATOM 881 O O . ASN A 1 105 ? -18.864 6.559 33.547 1.00 98.56 105 ASN A O 1
ATOM 885 N N . GLU A 1 106 ? -19.415 6.931 31.394 1.00 98.50 106 GLU A N 1
ATOM 886 C CA . GLU A 1 106 ? -20.777 7.393 31.678 1.00 98.50 106 GLU A CA 1
ATOM 887 C C . GLU A 1 106 ? -21.639 6.273 32.275 1.00 98.50 106 GLU A C 1
ATOM 889 O O . GLU A 1 106 ? -22.226 6.448 33.344 1.00 98.50 106 GLU A O 1
ATOM 894 N N . GLN A 1 107 ? -21.625 5.076 31.679 1.00 98.19 107 GLN A N 1
ATOM 895 C CA . GLN A 1 107 ? -22.333 3.910 32.224 1.00 98.19 107 GLN A CA 1
ATOM 896 C C . GLN A 1 107 ? -21.851 3.554 33.636 1.00 98.19 107 GLN A C 1
ATOM 898 O O . GLN A 1 107 ? -22.652 3.261 34.526 1.00 98.19 107 GLN A O 1
ATOM 903 N N . THR A 1 108 ? -20.539 3.620 33.880 1.00 98.25 108 THR A N 1
ATOM 904 C CA . THR A 1 108 ? -19.956 3.369 35.205 1.00 98.25 108 THR A CA 1
ATOM 905 C C . THR A 1 108 ? -20.417 4.416 36.216 1.00 98.25 108 THR A C 1
ATOM 907 O O . THR A 1 108 ? -20.712 4.081 37.367 1.00 98.25 108 THR A O 1
ATOM 910 N N . ARG A 1 109 ? -20.485 5.688 35.813 1.00 98.50 109 ARG A N 1
ATOM 911 C CA . ARG A 1 109 ? -20.974 6.781 36.656 1.00 98.50 109 ARG A CA 1
ATOM 912 C C . ARG A 1 109 ? -22.449 6.596 37.000 1.00 98.50 109 ARG A C 1
ATOM 914 O O . ARG A 1 109 ? -22.803 6.694 38.175 1.00 98.50 109 ARG A O 1
ATOM 921 N N . GLU A 1 110 ? -23.286 6.295 36.012 1.00 98.19 110 GLU A N 1
ATOM 922 C CA . GLU A 1 110 ? -24.716 6.050 36.206 1.00 98.19 110 GLU A CA 1
ATOM 923 C C . GLU A 1 110 ? -24.951 4.846 37.128 1.00 98.19 110 GLU A C 1
ATOM 925 O O . GLU A 1 110 ? -25.756 4.912 38.059 1.00 98.19 110 GLU A O 1
ATOM 930 N N . LEU A 1 111 ? -24.198 3.762 36.929 1.00 97.31 111 LEU A N 1
ATOM 931 C CA . LEU A 1 111 ? -24.276 2.571 37.766 1.00 97.31 111 LEU A CA 1
ATOM 932 C C . LEU A 1 111 ? -23.890 2.876 39.218 1.00 97.31 111 LEU A C 1
ATOM 934 O O . LEU A 1 111 ? -24.624 2.515 40.138 1.00 97.31 111 LEU A O 1
ATOM 938 N N . LYS A 1 112 ? -22.774 3.584 39.437 1.00 98.00 112 LYS A N 1
ATOM 939 C CA . LYS A 1 112 ? -22.350 4.017 40.779 1.00 98.00 112 LYS A CA 1
ATOM 940 C C . LYS A 1 112 ? -23.408 4.886 41.453 1.00 98.00 112 LYS A C 1
ATOM 942 O O . LYS A 1 112 ? -23.677 4.695 42.635 1.00 98.00 112 LYS A O 1
ATOM 947 N N . LEU A 1 113 ? -24.031 5.805 40.713 1.00 97.94 113 LEU A N 1
ATOM 948 C CA . LEU A 1 113 ? -25.117 6.634 41.230 1.00 97.94 113 LEU A CA 1
ATOM 949 C C . LEU A 1 113 ? -26.325 5.782 41.645 1.00 97.94 113 LEU A C 1
ATOM 951 O O . LEU A 1 113 ? -26.838 5.955 42.748 1.00 97.94 113 LEU A O 1
ATOM 955 N N . LYS A 1 114 ? -26.751 4.835 40.800 1.00 96.00 114 LYS A N 1
ATOM 956 C CA . LYS A 1 114 ? -27.848 3.903 41.111 1.00 96.00 114 LYS A CA 1
ATOM 957 C C . LYS A 1 114 ? -27.550 3.082 42.367 1.00 96.00 114 LYS A C 1
ATOM 959 O O . LYS A 1 114 ? -28.411 2.994 43.239 1.00 96.00 114 LYS A O 1
ATOM 964 N N . TYR A 1 115 ? -26.337 2.539 42.501 1.00 95.25 115 TYR A N 1
ATOM 965 C CA . TYR A 1 115 ? -25.925 1.824 43.714 1.00 95.25 115 TYR A CA 1
ATOM 966 C C . TYR A 1 115 ? -25.959 2.719 44.948 1.00 95.25 115 TYR A C 1
ATOM 968 O O . TYR A 1 115 ? -26.529 2.319 45.959 1.00 95.25 115 TYR A O 1
ATOM 976 N N . LEU A 1 116 ? -25.436 3.944 44.852 1.00 97.19 116 LEU A N 1
ATOM 977 C CA . LEU A 1 116 ? -25.448 4.890 45.962 1.00 97.19 116 LEU A CA 1
ATOM 978 C C . LEU A 1 116 ? -26.879 5.206 46.417 1.00 97.19 116 LEU A C 1
ATOM 980 O O . LEU A 1 116 ? -27.148 5.236 47.616 1.00 97.19 116 LEU A O 1
ATOM 984 N N . ILE A 1 117 ? -27.811 5.397 45.477 1.00 95.81 117 ILE A N 1
ATOM 985 C CA . ILE A 1 117 ? -29.229 5.603 45.797 1.00 95.81 117 ILE A CA 1
ATOM 986 C C . ILE A 1 117 ? -29.798 4.374 46.513 1.00 95.81 117 ILE A C 1
ATOM 988 O O . ILE A 1 117 ? -30.417 4.518 47.564 1.00 95.81 117 ILE A O 1
ATOM 992 N N . ILE A 1 118 ? -29.565 3.170 45.982 1.00 93.38 118 ILE A N 1
ATOM 993 C CA . ILE A 1 118 ? -30.048 1.925 46.593 1.00 93.38 118 ILE A CA 1
ATOM 994 C C . ILE A 1 118 ? -29.512 1.780 48.023 1.00 93.38 118 ILE A C 1
ATOM 996 O O . ILE A 1 118 ? -30.279 1.484 48.932 1.00 93.38 118 ILE A O 1
ATOM 1000 N N . GLU A 1 119 ? -28.217 2.001 48.234 1.00 93.88 119 GLU A N 1
ATOM 1001 C CA . GLU A 1 119 ? -27.565 1.820 49.534 1.00 93.88 119 GLU A CA 1
ATOM 1002 C C . GLU A 1 119 ? -27.996 2.850 50.580 1.00 93.88 119 GLU A C 1
ATOM 1004 O O . GLU A 1 119 ? -28.101 2.507 51.754 1.00 93.88 119 GLU A O 1
ATOM 1009 N N . ASN A 1 120 ? -28.255 4.096 50.173 1.00 96.06 120 ASN A N 1
ATOM 1010 C CA . ASN A 1 120 ? -28.582 5.170 51.115 1.00 96.06 120 ASN A CA 1
ATOM 1011 C C . ASN A 1 120 ? -30.088 5.353 51.342 1.00 96.06 120 ASN A C 1
ATOM 1013 O O . ASN A 1 120 ? -30.476 5.874 52.386 1.00 96.06 120 ASN A O 1
ATOM 1017 N N . PHE A 1 121 ? -30.937 4.960 50.386 1.00 96.06 121 PHE A N 1
ATOM 1018 C CA . PHE A 1 121 ? -32.368 5.291 50.410 1.00 96.06 121 PHE A CA 1
ATOM 1019 C C . PHE A 1 121 ? -33.311 4.083 50.411 1.00 96.06 121 PHE A C 1
ATOM 1021 O O . PHE A 1 121 ? -34.510 4.275 50.609 1.00 96.06 121 PHE A O 1
ATOM 1028 N N . ILE A 1 122 ? -32.823 2.853 50.213 1.00 94.44 122 ILE A N 1
ATOM 1029 C CA . ILE A 1 122 ? -33.668 1.650 50.239 1.00 94.44 122 ILE A CA 1
ATOM 1030 C C . ILE A 1 122 ? -33.338 0.813 51.482 1.00 94.44 122 ILE A C 1
ATOM 1032 O O . ILE A 1 122 ? -32.214 0.321 51.598 1.00 94.44 122 ILE A O 1
ATOM 1036 N N . PRO A 1 123 ? -34.305 0.589 52.394 1.00 96.06 123 PRO A N 1
ATOM 1037 C CA . PRO A 1 123 ? -34.115 -0.308 53.528 1.00 96.06 123 PRO A CA 1
ATOM 1038 C C . PRO A 1 123 ? -33.685 -1.716 53.077 1.00 96.06 123 PRO A C 1
ATOM 1040 O O . PRO A 1 123 ? -34.240 -2.234 52.096 1.00 96.06 123 PRO A O 1
ATOM 1043 N N . PRO A 1 124 ? -32.736 -2.368 53.777 1.00 91.12 124 PRO A N 1
ATOM 1044 C CA . PRO A 1 124 ? -32.249 -3.699 53.412 1.00 91.12 124 PRO A CA 1
ATOM 1045 C C . PRO A 1 124 ? -33.365 -4.738 53.237 1.00 91.12 124 PRO A C 1
ATOM 1047 O O . PRO A 1 124 ? -33.286 -5.597 52.360 1.00 91.12 124 PRO A O 1
ATOM 1050 N N . GLU A 1 125 ? -34.432 -4.644 54.029 1.00 93.50 125 GLU A N 1
ATOM 1051 C CA . GLU A 1 125 ? -35.580 -5.548 53.985 1.00 93.50 125 GLU A CA 1
ATOM 1052 C C . GLU A 1 125 ? -36.342 -5.431 52.661 1.00 93.50 125 GLU A C 1
ATOM 1054 O O . GLU A 1 125 ? -36.683 -6.446 52.050 1.00 93.50 125 GLU A O 1
ATOM 1059 N N . GLU A 1 126 ? -36.576 -4.205 52.186 1.00 91.69 126 GLU A N 1
ATOM 1060 C CA . GLU A 1 126 ? -37.264 -3.951 50.916 1.00 91.69 126 GLU A CA 1
ATOM 1061 C C . GLU A 1 126 ? -36.391 -4.348 49.723 1.00 91.69 126 GLU A C 1
ATOM 1063 O O . GLU A 1 126 ? -36.869 -5.007 48.796 1.00 91.69 126 GLU A O 1
ATOM 1068 N N . LYS A 1 127 ? -35.083 -4.060 49.781 1.00 89.69 127 LYS A N 1
ATOM 1069 C CA . LYS A 1 127 ? -34.118 -4.540 48.779 1.00 89.69 127 LYS A CA 1
ATOM 1070 C C . LYS A 1 127 ? -34.158 -6.066 48.663 1.00 89.69 127 LYS A C 1
ATOM 1072 O O . LYS A 1 127 ? -34.245 -6.593 47.556 1.00 89.69 127 LYS A O 1
ATOM 1077 N N . ASN A 1 128 ? -34.145 -6.781 49.787 1.00 91.50 128 ASN A N 1
ATOM 1078 C CA . ASN A 1 128 ? -34.177 -8.245 49.798 1.00 91.50 128 ASN A CA 1
ATOM 1079 C C . ASN A 1 128 ? -35.494 -8.804 49.237 1.00 91.50 128 ASN A C 1
ATOM 1081 O O . ASN A 1 128 ? -35.468 -9.763 48.465 1.00 91.50 128 ASN A O 1
ATOM 1085 N N . LYS A 1 129 ? -36.644 -8.189 49.555 1.00 90.69 129 LYS A N 1
ATOM 1086 C CA . LYS A 1 129 ? -37.946 -8.571 48.971 1.00 90.69 129 LYS A CA 1
ATOM 1087 C C . LYS A 1 129 ? -37.953 -8.458 47.445 1.00 90.69 129 LYS A C 1
ATOM 1089 O O . LYS A 1 129 ? -38.513 -9.330 46.781 1.00 90.69 129 LYS A O 1
ATOM 1094 N N . ILE A 1 130 ? -37.345 -7.400 46.902 1.00 90.50 130 ILE A N 1
ATOM 1095 C CA . ILE A 1 130 ? -37.204 -7.180 45.457 1.00 90.50 130 ILE A CA 1
ATOM 1096 C C . ILE A 1 130 ? -36.281 -8.245 44.853 1.00 90.50 130 ILE A C 1
ATOM 1098 O O . ILE A 1 130 ? -36.704 -8.958 43.947 1.00 90.50 130 ILE A O 1
ATOM 1102 N N . MET A 1 131 ? -35.063 -8.405 45.387 1.00 88.62 131 MET A N 1
ATOM 1103 C CA . MET A 1 131 ? -34.049 -9.324 44.843 1.00 88.62 131 MET A CA 1
ATOM 1104 C C . MET A 1 131 ? -34.514 -10.783 44.813 1.00 88.62 131 MET A C 1
ATOM 1106 O O . MET A 1 131 ? -34.251 -11.481 43.842 1.00 88.62 131 MET A O 1
ATOM 1110 N N . ASN A 1 132 ? -35.253 -11.233 45.830 1.00 91.00 132 ASN A N 1
ATOM 1111 C CA . ASN A 1 132 ? -35.741 -12.615 45.911 1.00 91.00 132 ASN A CA 1
ATOM 1112 C C . ASN A 1 132 ? -36.816 -12.957 44.871 1.00 91.00 132 ASN A C 1
ATOM 1114 O O . ASN A 1 132 ? -37.092 -14.130 44.642 1.00 91.00 132 ASN A O 1
ATOM 1118 N N . ARG A 1 133 ? -37.467 -11.947 44.288 1.00 93.12 133 ARG A N 1
ATOM 1119 C CA . ARG A 1 133 ? -38.556 -12.124 43.318 1.00 93.12 133 ARG A CA 1
ATOM 1120 C C . ARG A 1 133 ? -38.151 -11.730 41.907 1.00 93.12 133 ARG A C 1
ATOM 1122 O O . ARG A 1 133 ? -38.928 -11.953 40.986 1.00 93.12 133 ARG A O 1
ATOM 1129 N N . LEU A 1 134 ? -37.002 -11.089 41.745 1.00 94.19 134 LEU A N 1
ATOM 1130 C CA . LEU A 1 134 ? -36.554 -10.573 40.467 1.00 94.19 134 LEU A CA 1
ATOM 1131 C C . LEU A 1 134 ? -35.966 -11.715 39.629 1.00 94.19 134 LEU A C 1
ATOM 1133 O O . LEU A 1 134 ? -35.080 -12.430 40.088 1.00 94.19 134 LEU A O 1
ATOM 1137 N N . PHE A 1 135 ? -36.438 -11.875 38.398 1.00 93.12 135 PHE A N 1
ATOM 1138 C CA . PHE A 1 135 ? -35.865 -12.806 37.428 1.00 93.12 135 PHE A CA 1
ATOM 1139 C C . PHE A 1 135 ? -35.787 -12.146 36.051 1.00 93.12 135 PHE A C 1
ATOM 1141 O O . PHE A 1 135 ? -36.565 -11.240 35.741 1.00 93.12 135 PHE A O 1
ATOM 1148 N N . LEU A 1 136 ? -34.823 -12.576 35.240 1.00 93.38 136 LEU A N 1
ATOM 1149 C CA . LEU A 1 136 ? -34.697 -12.116 33.862 1.00 93.38 136 LEU A CA 1
ATOM 1150 C C . LEU A 1 136 ? -35.574 -12.995 32.970 1.00 93.38 136 LEU A C 1
ATOM 1152 O O . LEU A 1 136 ? -35.397 -14.212 32.936 1.00 93.38 136 LEU A O 1
ATOM 1156 N N . ASP A 1 137 ? -36.515 -12.376 32.267 1.00 94.31 137 ASP A N 1
ATOM 1157 C CA . ASP A 1 137 ? -37.232 -13.015 31.173 1.00 94.31 137 ASP A CA 1
ATOM 1158 C C . ASP A 1 137 ? -36.371 -12.913 29.911 1.00 94.31 137 ASP A C 1
ATOM 1160 O O . ASP A 1 137 ? -36.188 -11.822 29.372 1.00 94.31 137 ASP A O 1
ATOM 1164 N N . CYS A 1 138 ? -35.790 -14.037 29.485 1.00 92.88 138 CYS A N 1
ATOM 1165 C CA . CYS A 1 138 ? -34.887 -14.087 28.335 1.00 92.88 138 CYS A CA 1
ATOM 1166 C C . CYS A 1 138 ? -35.602 -13.912 26.989 1.00 92.88 138 CYS A C 1
ATOM 1168 O O . CYS A 1 138 ? -34.943 -13.529 26.031 1.00 92.88 138 CYS A O 1
ATOM 1170 N N . GLU A 1 139 ? -36.904 -14.201 26.899 1.00 93.50 139 GLU A N 1
ATOM 1171 C CA . GLU A 1 139 ? -37.667 -14.041 25.650 1.00 93.50 139 GLU A CA 1
ATOM 1172 C C . GLU A 1 139 ? -37.942 -12.558 25.378 1.00 93.50 139 GLU A C 1
ATOM 1174 O O . GLU A 1 139 ? -37.816 -12.083 24.255 1.00 93.50 139 GLU A O 1
ATOM 1179 N N . GLU A 1 140 ? -38.279 -11.817 26.435 1.00 93.81 140 GLU A N 1
ATOM 1180 C CA . GLU A 1 140 ? -38.615 -10.389 26.362 1.00 93.81 140 GLU A CA 1
ATOM 1181 C C . GLU A 1 140 ? -37.419 -9.473 26.681 1.00 93.81 140 GLU A C 1
ATOM 1183 O O . GLU A 1 140 ? -37.557 -8.251 26.654 1.00 93.81 140 GLU A O 1
ATOM 1188 N N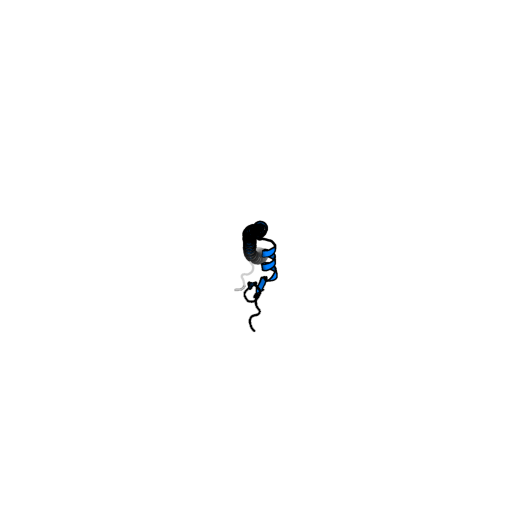 . GLU A 1 141 ? -36.265 -10.048 27.042 1.00 92.44 141 GLU A N 1
ATOM 1189 C CA . GLU A 1 141 ? -35.054 -9.356 27.521 1.00 92.44 141 GLU A CA 1
ATOM 1190 C C . GLU A 1 141 ? -35.330 -8.325 28.636 1.00 92.44 141 GLU A C 1
ATOM 1192 O O . GLU A 1 141 ? -34.726 -7.252 28.710 1.00 92.44 141 GLU A O 1
ATOM 1197 N N . GLN A 1 142 ? -36.259 -8.647 29.541 1.00 94.62 142 GLN A N 1
ATOM 1198 C CA . GLN A 1 142 ? -36.725 -7.734 30.587 1.00 94.62 142 GLN A CA 1
ATOM 1199 C C . GLN A 1 142 ? -36.701 -8.366 31.976 1.00 94.62 142 GLN A C 1
ATOM 1201 O O . GLN A 1 142 ? -37.040 -9.532 32.177 1.00 94.62 142 GLN A O 1
ATOM 1206 N N . TRP A 1 143 ? -36.354 -7.556 32.977 1.00 92.44 143 TRP A N 1
ATOM 1207 C CA . TRP A 1 143 ? -36.473 -7.944 34.379 1.00 92.44 143 TRP A CA 1
ATOM 1208 C C . TRP A 1 143 ? -37.943 -7.945 34.812 1.00 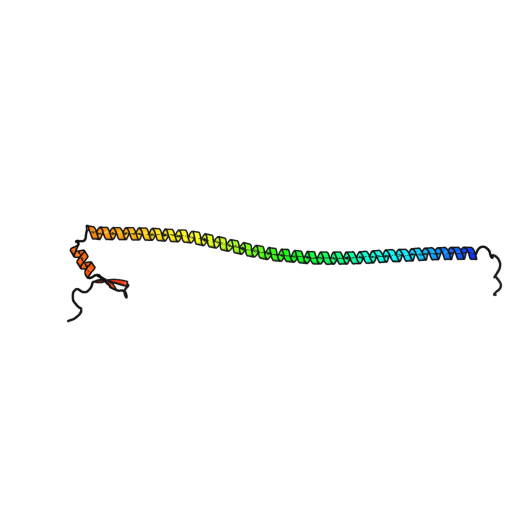92.44 143 TRP A C 1
ATOM 1210 O O . TRP A 1 143 ? -38.626 -6.924 34.719 1.00 92.44 143 TRP A O 1
ATOM 1220 N N . LYS A 1 144 ? -38.420 -9.083 35.324 1.00 93.31 144 LYS A N 1
ATOM 1221 C CA . LYS A 1 144 ? -39.793 -9.274 35.810 1.00 93.31 144 LYS A CA 1
ATOM 1222 C C . LYS A 1 144 ? -39.804 -9.732 37.268 1.00 93.31 144 LYS A C 1
ATOM 1224 O O . LYS A 1 144 ? -38.816 -10.237 37.799 1.00 93.31 144 LYS A O 1
ATOM 1229 N N . PHE A 1 145 ? -40.946 -9.542 37.926 1.00 92.12 145 PHE A N 1
ATOM 1230 C CA . PHE A 1 145 ? -41.174 -10.015 39.289 1.00 92.12 145 PHE A CA 1
ATOM 1231 C C . PHE A 1 145 ? -41.965 -11.312 39.294 1.00 92.12 145 PHE A C 1
ATOM 1233 O O . PHE A 1 145 ? -42.996 -11.423 38.631 1.00 92.12 145 PHE A O 1
ATOM 1240 N N . GLN A 1 146 ? -41.544 -12.259 40.128 1.00 89.56 146 GLN A N 1
ATOM 1241 C CA . GLN A 1 146 ? -42.317 -13.455 40.403 1.00 89.56 146 GLN A CA 1
ATOM 1242 C C . GLN A 1 146 ? -43.676 -13.055 41.011 1.00 89.56 146 GLN A C 1
ATOM 1244 O O . GLN A 1 146 ? -43.706 -12.245 41.956 1.00 89.56 146 GLN A O 1
ATOM 1249 N N . PRO A 1 147 ? -44.800 -13.577 40.487 1.00 82.12 147 PRO A N 1
ATOM 1250 C CA . PRO A 1 147 ? -46.130 -13.305 41.022 1.00 82.12 147 PRO A CA 1
ATOM 1251 C C . PRO A 1 147 ? -46.225 -13.673 42.508 1.00 82.12 147 PRO A C 1
ATOM 1253 O O . PRO A 1 147 ? -45.693 -14.695 42.932 1.00 82.12 147 PRO A O 1
ATOM 1256 N N . LEU A 1 148 ? -46.909 -12.846 43.307 1.00 76.06 148 LEU A N 1
ATOM 1257 C CA . LEU A 1 148 ? -47.135 -13.128 44.737 1.00 76.06 148 LEU A CA 1
ATOM 1258 C C . LEU A 1 148 ? -48.134 -14.267 44.969 1.00 76.06 148 LEU A C 1
ATOM 1260 O O . LEU A 1 148 ? -48.161 -14.852 46.047 1.00 76.06 148 LEU A O 1
ATOM 1264 N N . VAL A 1 149 ? -48.959 -14.557 43.968 1.00 75.56 149 VAL A N 1
ATOM 1265 C CA . VAL A 1 149 ? -49.980 -15.600 43.999 1.00 75.56 149 VAL A CA 1
ATOM 1266 C C . VAL A 1 149 ? -49.774 -16.455 42.749 1.00 75.56 149 VAL A C 1
ATOM 1268 O O . VAL A 1 149 ? -49.597 -15.873 41.672 1.00 75.56 149 VAL A O 1
ATOM 1271 N N . PRO A 1 150 ? -49.768 -17.797 42.847 1.00 62.69 150 PRO A N 1
ATOM 1272 C CA . PRO A 1 150 ? -49.776 -18.650 41.667 1.00 62.69 150 PRO A CA 1
ATOM 1273 C C . PRO A 1 150 ? -50.971 -18.269 40.792 1.00 62.69 150 PRO A C 1
ATOM 1275 O O . PRO A 1 150 ? -52.085 -18.109 41.295 1.00 62.69 150 PRO A O 1
ATOM 1278 N N . ALA A 1 151 ? -50.745 -18.080 39.494 1.00 60.06 151 ALA A N 1
ATOM 1279 C CA . ALA A 1 151 ? -51.831 -17.839 38.558 1.00 60.06 151 ALA A CA 1
ATOM 1280 C C . ALA A 1 151 ? -52.687 -19.117 38.448 1.00 60.06 151 ALA A C 1
ATOM 1282 O O . ALA A 1 151 ? -52.334 -20.029 37.708 1.00 60.06 151 ALA A O 1
ATOM 1283 N N . GLY A 1 152 ? -53.784 -19.176 39.211 1.00 56.44 152 GLY A N 1
ATOM 1284 C CA . GLY A 1 152 ? -54.836 -20.193 39.103 1.00 56.44 152 GLY A CA 1
ATOM 1285 C C . GLY A 1 152 ? -54.970 -21.130 40.311 1.00 56.44 152 GLY A C 1
ATOM 1286 O O . GLY A 1 152 ? -54.125 -21.995 40.532 1.00 56.44 152 GLY A O 1
ATOM 1287 N N . VAL A 1 153 ? -56.086 -20.979 41.034 1.00 40.50 153 VAL A N 1
ATOM 1288 C CA . VAL A 1 153 ? -56.879 -22.093 41.588 1.00 40.50 153 VAL A CA 1
ATOM 1289 C C . VAL A 1 153 ? -58.146 -22.168 40.751 1.00 40.50 153 VAL A C 1
ATOM 1291 O O . VAL A 1 153 ? -58.675 -21.074 40.442 1.00 40.50 153 VAL A O 1
#

Secondary structure (DSSP, 8-state):
------S-TTTHHHHHHHHHHHHHHHHHHHHHHHHHHHHHHHHHHHHHHHHHHHHHHHHHHHHHHHHHHHHHHHHHHHHHHHHHHHHHHHHHHHHHHHHHHHHHHHHHHHHHHHHHHHHHHS-HHHHHHHHTTEEEETTTTEEEEPPSS-S--

Foldseek 3Di:
DPPPPDDDPPDPVVVVVVVVVVVVVVVVVVVVVVVVVVVVVVVVVVVVVVVVVVVVVVVVVVVVVVVVVVVVVVVVVVVVVVVVVVVVVVVVVVVVVVVVVVVVVVVVVVVVVVVVCCVPPPDPVRVVVQVVQWDQDPVVRDIDGHDPDPPDD

Sequence (153 aa):
MESKLLIGGRNIMDHTNEQQKMLELKRQEIAEQKRREREMQQEMLLRDEETMELRGTYTSLQQEVEVKTKKLKKLYAKLQAVKAEIQDQHDEYIRVRQDLEEAQNEQTRELKLKYLIIENFIPPEEKNKIMNRLFLDCEEEQWKFQPLVPAGV